Protein AF-A0A9D6YKV7-F1 (afdb_monomer)

Structure (mmCIF, N/CA/C/O backbone):
data_AF-A0A9D6YKV7-F1
#
_entry.id   AF-A0A9D6YKV7-F1
#
loop_
_atom_site.group_PDB
_atom_site.id
_atom_site.type_symbol
_atom_site.label_atom_id
_atom_site.label_alt_id
_atom_site.label_comp_id
_atom_site.label_asym_id
_atom_site.label_entity_id
_atom_site.label_seq_id
_atom_site.pdbx_PDB_ins_code
_atom_site.Cartn_x
_atom_site.Cartn_y
_atom_site.Cartn_z
_atom_site.occupancy
_atom_site.B_iso_or_equiv
_atom_site.auth_seq_id
_atom_site.auth_comp_id
_atom_site.auth_asym_id
_atom_site.auth_atom_id
_atom_site.pdbx_PDB_model_num
ATOM 1 N N . MET A 1 1 ? 13.772 15.353 -13.721 1.00 58.69 1 MET A N 1
ATOM 2 C CA . MET A 1 1 ? 14.004 13.910 -13.483 1.00 58.69 1 MET A CA 1
ATOM 3 C C . MET A 1 1 ? 13.895 13.241 -14.843 1.00 58.69 1 MET A C 1
ATOM 5 O O . MET A 1 1 ? 12.922 13.530 -15.522 1.00 58.69 1 MET A O 1
ATOM 9 N N . GLU A 1 2 ? 14.890 12.475 -15.290 1.00 83.88 2 GLU A N 1
ATOM 10 C CA . GLU A 1 2 ? 14.870 11.895 -16.644 1.00 83.88 2 GLU A CA 1
ATOM 11 C C . GLU A 1 2 ? 13.666 10.956 -16.835 1.00 83.88 2 GLU A C 1
ATOM 13 O O . GLU A 1 2 ? 13.333 10.179 -15.937 1.00 83.88 2 GLU A O 1
ATOM 18 N N . HIS A 1 3 ? 13.018 11.020 -18.001 1.00 88.12 3 HIS A N 1
ATOM 19 C CA . HIS A 1 3 ? 11.806 10.261 -18.345 1.00 88.12 3 HIS A CA 1
ATOM 20 C C . HIS A 1 3 ? 11.957 8.747 -18.089 1.00 88.12 3 HIS A C 1
ATOM 22 O O . HIS A 1 3 ? 11.082 8.103 -17.513 1.00 88.12 3 HIS A O 1
ATOM 28 N N . HIS A 1 4 ? 13.133 8.187 -18.391 1.00 91.62 4 HIS A N 1
ATOM 29 C CA . HIS A 1 4 ? 13.463 6.786 -18.110 1.00 91.62 4 HIS A CA 1
ATOM 30 C C . HIS A 1 4 ? 13.401 6.438 -16.616 1.00 91.62 4 HIS A C 1
ATOM 32 O O . HIS A 1 4 ? 12.911 5.372 -16.238 1.00 91.62 4 HIS A O 1
ATOM 38 N N . ALA A 1 5 ? 13.850 7.348 -15.746 1.00 93.38 5 ALA A N 1
ATOM 39 C CA . ALA A 1 5 ? 13.793 7.149 -14.303 1.00 93.38 5 ALA A CA 1
ATOM 40 C C . ALA A 1 5 ? 12.344 7.154 -13.795 1.00 93.38 5 ALA A C 1
ATOM 42 O O . ALA A 1 5 ? 12.012 6.395 -12.883 1.00 93.38 5 ALA A O 1
ATOM 43 N N . GLN A 1 6 ? 11.467 7.967 -14.393 1.00 95.44 6 GLN A N 1
ATOM 44 C CA . GLN A 1 6 ? 10.038 7.972 -14.068 1.00 95.44 6 GLN A CA 1
ATOM 45 C C . GLN A 1 6 ? 9.362 6.655 -14.459 1.00 95.44 6 GLN A C 1
ATOM 47 O O . GLN A 1 6 ? 8.637 6.098 -13.636 1.00 95.44 6 GLN A O 1
ATOM 52 N N . ILE A 1 7 ? 9.664 6.110 -15.640 1.00 96.94 7 ILE A N 1
ATOM 53 C CA . ILE A 1 7 ? 9.149 4.802 -16.080 1.00 96.94 7 ILE A CA 1
ATOM 54 C C . ILE A 1 7 ? 9.564 3.701 -15.091 1.00 96.94 7 ILE A C 1
ATOM 56 O O . ILE A 1 7 ? 8.722 2.934 -14.624 1.00 96.94 7 ILE A O 1
ATOM 60 N N . ALA A 1 8 ? 10.836 3.666 -14.682 1.00 95.94 8 ALA A N 1
ATOM 61 C CA . ALA A 1 8 ? 11.309 2.702 -13.687 1.00 95.94 8 ALA A CA 1
ATOM 62 C C . ALA A 1 8 ? 10.654 2.906 -12.302 1.00 95.94 8 ALA A C 1
ATOM 64 O O . ALA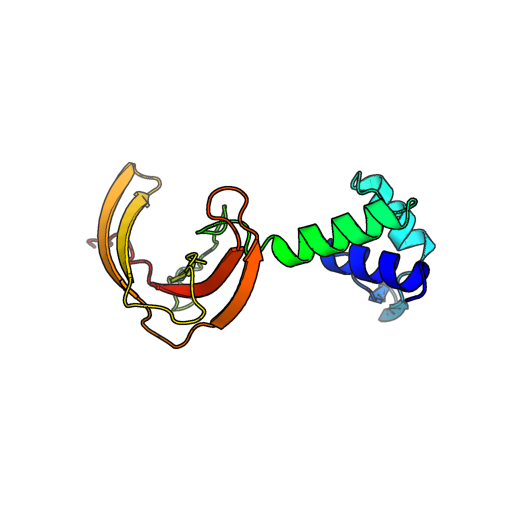 A 1 8 ? 10.339 1.942 -11.602 1.00 95.94 8 ALA A O 1
ATOM 65 N N . ILE A 1 9 ? 10.416 4.156 -11.882 1.00 96.12 9 ILE A N 1
ATOM 66 C CA . ILE A 1 9 ? 9.667 4.461 -10.651 1.00 96.12 9 ILE A CA 1
ATOM 67 C C . ILE A 1 9 ? 8.241 3.915 -10.735 1.00 96.12 9 ILE A C 1
ATOM 69 O O . ILE A 1 9 ? 7.810 3.243 -9.795 1.00 96.12 9 ILE A O 1
ATOM 73 N N . LEU A 1 10 ? 7.527 4.182 -11.831 1.00 96.31 10 LEU A N 1
ATOM 74 C CA . LEU A 1 10 ? 6.171 3.684 -12.036 1.00 96.31 10 LEU A CA 1
ATOM 75 C C . LEU A 1 10 ? 6.149 2.152 -12.037 1.00 96.31 10 LEU A C 1
ATOM 77 O O . LEU A 1 10 ? 5.341 1.560 -11.326 1.00 96.31 10 LEU A O 1
ATOM 81 N N . GLY A 1 11 ? 7.085 1.513 -12.741 1.00 96.62 11 GLY A N 1
ATOM 82 C CA . GLY A 1 11 ? 7.205 0.059 -12.771 1.00 96.62 11 GLY A CA 1
ATOM 83 C C . GLY A 1 11 ? 7.343 -0.556 -11.379 1.00 96.62 11 GLY A C 1
ATOM 84 O O . GLY A 1 11 ? 6.597 -1.471 -11.030 1.00 96.62 11 GLY A O 1
ATOM 85 N N . ARG A 1 12 ? 8.203 0.014 -10.528 1.00 95.56 12 ARG A N 1
ATOM 86 C CA . ARG A 1 12 ? 8.344 -0.429 -9.129 1.00 95.56 12 ARG A CA 1
ATOM 87 C C . ARG A 1 12 ? 7.062 -0.248 -8.317 1.00 95.56 12 ARG A C 1
ATOM 89 O O . ARG A 1 12 ? 6.705 -1.132 -7.547 1.00 95.56 12 ARG A O 1
ATOM 96 N N . LEU A 1 13 ? 6.337 0.858 -8.508 1.00 94.75 13 LEU A N 1
ATOM 97 C CA . LEU A 1 13 ? 5.027 1.078 -7.871 1.00 94.75 13 LEU A CA 1
ATOM 98 C C . LEU A 1 13 ? 3.955 0.082 -8.345 1.00 94.75 13 LEU A C 1
ATOM 100 O O . LEU A 1 13 ? 2.926 -0.073 -7.688 1.00 94.75 13 LEU A O 1
ATOM 104 N N . CYS A 1 14 ? 4.181 -0.585 -9.476 1.00 94.44 14 CYS A N 1
ATOM 105 C CA . CYS A 1 14 ? 3.329 -1.649 -9.999 1.00 94.44 14 CYS A CA 1
ATOM 106 C C . CYS A 1 14 ? 3.803 -3.052 -9.595 1.00 94.44 14 CYS A C 1
ATOM 108 O O . CYS A 1 14 ? 3.171 -4.028 -9.982 1.00 94.44 14 CYS A O 1
ATOM 110 N N . GLY A 1 15 ? 4.884 -3.164 -8.817 1.00 95.19 15 GLY A N 1
ATOM 111 C CA . GLY A 1 15 ? 5.450 -4.449 -8.404 1.00 95.19 15 GLY A CA 1
ATOM 112 C C . GLY A 1 15 ? 6.413 -5.072 -9.417 1.00 95.19 15 GLY A C 1
ATOM 113 O O . GLY A 1 15 ? 6.794 -6.226 -9.244 1.00 95.19 15 GLY A O 1
ATOM 114 N N . ILE A 1 16 ? 6.843 -4.337 -10.450 1.00 96.81 16 ILE A N 1
ATOM 115 C CA . ILE A 1 16 ? 7.908 -4.805 -11.345 1.00 96.81 16 ILE A CA 1
ATOM 116 C C . ILE A 1 16 ? 9.237 -4.721 -10.591 1.00 96.81 16 ILE A C 1
ATOM 118 O O . ILE A 1 16 ? 9.662 -3.640 -10.168 1.00 96.81 16 ILE A O 1
ATOM 122 N N . ALA A 1 17 ? 9.894 -5.867 -10.428 1.00 96.50 17 ALA A N 1
ATOM 123 C CA . ALA A 1 17 ? 11.184 -5.945 -9.762 1.00 96.50 17 ALA A CA 1
ATOM 124 C C . ALA A 1 17 ? 12.263 -5.198 -10.574 1.00 96.50 17 ALA A C 1
ATOM 126 O O . ALA A 1 17 ? 12.319 -5.347 -11.797 1.00 96.50 17 ALA A O 1
ATOM 127 N N . PRO A 1 18 ? 13.144 -4.407 -9.930 1.00 96.50 18 PRO A N 1
ATOM 128 C CA . PRO A 1 18 ? 14.233 -3.722 -10.626 1.00 96.50 18 PRO A CA 1
ATOM 129 C C . PRO A 1 18 ? 15.384 -4.646 -11.020 1.00 96.50 18 PRO A C 1
ATOM 131 O O . PRO A 1 18 ? 16.226 -4.281 -11.842 1.00 96.50 18 PRO A O 1
ATOM 134 N N . GLU A 1 19 ? 15.416 -5.830 -10.426 1.00 96.94 19 GLU A N 1
ATOM 135 C CA . GLU A 1 19 ? 16.430 -6.841 -10.629 1.00 96.94 19 GLU A CA 1
ATOM 136 C C . GLU A 1 19 ? 15.889 -8.218 -10.263 1.00 96.94 19 GLU A C 1
ATOM 138 O O . GLU A 1 19 ? 14.934 -8.338 -9.494 1.00 96.94 19 GLU A O 1
ATOM 143 N N . TYR A 1 20 ? 16.519 -9.248 -10.808 1.00 95.69 20 TYR A N 1
ATOM 144 C CA . TYR A 1 20 ? 16.193 -10.639 -10.531 1.00 95.69 20 TYR A CA 1
ATOM 145 C C . TYR A 1 20 ? 17.434 -11.517 -10.700 1.00 95.69 20 TYR A C 1
ATOM 147 O O . TYR A 1 20 ? 18.418 -11.112 -11.321 1.00 95.69 20 TYR A O 1
ATOM 155 N N . LEU A 1 21 ? 17.388 -12.718 -10.130 1.00 97.38 21 LEU A N 1
ATOM 156 C CA . LEU A 1 21 ? 18.342 -13.777 -10.439 1.00 97.38 21 LEU A CA 1
ATOM 157 C C . LEU A 1 21 ? 17.784 -14.579 -11.611 1.00 97.38 21 LEU A C 1
ATOM 159 O O . LEU A 1 21 ? 16.634 -15.017 -11.559 1.00 97.38 21 LEU A O 1
ATOM 163 N N . ASP A 1 22 ? 18.571 -14.733 -12.674 1.00 95.75 22 ASP A N 1
ATOM 164 C CA . ASP A 1 22 ? 18.207 -15.637 -13.761 1.00 95.75 22 ASP A CA 1
ATOM 165 C C . ASP A 1 22 ? 18.392 -17.109 -13.347 1.00 95.75 22 ASP A C 1
ATOM 167 O O . ASP A 1 22 ? 18.881 -17.423 -12.259 1.00 95.75 22 ASP A O 1
ATOM 171 N N . ASN A 1 23 ? 18.000 -18.033 -14.224 1.00 96.56 23 ASN A N 1
ATOM 172 C CA . ASN A 1 23 ? 18.071 -19.473 -13.952 1.00 96.56 23 ASN A CA 1
ATOM 173 C C . ASN A 1 23 ? 19.507 -19.997 -13.750 1.00 96.56 23 ASN A C 1
ATOM 175 O O . ASN A 1 23 ? 19.683 -21.143 -13.345 1.00 96.56 23 ASN A O 1
ATOM 179 N N . PHE A 1 24 ? 20.525 -19.176 -14.022 1.00 96.88 24 PHE A N 1
ATOM 180 C CA . PHE A 1 24 ? 21.936 -19.486 -13.802 1.00 96.88 24 PHE A CA 1
ATOM 181 C C . PHE A 1 24 ? 22.497 -18.786 -12.555 1.00 96.88 24 PHE A C 1
ATOM 183 O O . PHE A 1 24 ? 23.705 -18.809 -12.322 1.00 96.88 24 PHE A O 1
ATOM 190 N N . GLY A 1 25 ? 21.639 -18.150 -11.751 1.00 96.19 25 GLY A N 1
ATOM 191 C CA . GLY A 1 25 ? 22.032 -17.418 -10.550 1.00 96.19 25 GLY A CA 1
ATOM 192 C C . GLY A 1 25 ? 22.704 -16.074 -10.838 1.00 96.19 25 GLY A C 1
ATOM 193 O O . GLY A 1 25 ? 23.272 -15.471 -9.927 1.00 96.19 25 GLY A O 1
ATOM 194 N N . VAL A 1 26 ? 22.654 -15.578 -12.078 1.00 97.69 26 VAL A N 1
ATOM 195 C CA . VAL A 1 26 ? 23.237 -14.280 -12.425 1.00 97.69 26 VAL A CA 1
ATOM 196 C C . VAL A 1 26 ? 22.230 -13.179 -12.117 1.00 97.69 26 VAL A C 1
ATOM 198 O O . VAL A 1 26 ? 21.078 -13.223 -12.552 1.00 97.69 26 VAL A O 1
ATOM 201 N N . ARG A 1 27 ? 22.673 -12.150 -11.388 1.00 97.25 27 ARG A N 1
ATOM 202 C CA . ARG A 1 27 ? 21.868 -10.952 -11.124 1.00 97.25 27 ARG A CA 1
ATOM 203 C C . ARG A 1 27 ? 21.715 -10.139 -12.405 1.00 97.25 27 ARG A C 1
ATOM 205 O O . ARG A 1 27 ? 22.698 -9.723 -13.016 1.00 97.25 27 ARG A O 1
ATOM 212 N N . ARG A 1 28 ? 20.471 -9.898 -12.800 1.00 97.25 28 ARG A N 1
ATOM 213 C CA . ARG A 1 28 ? 20.090 -9.110 -13.971 1.00 97.25 28 ARG A CA 1
ATOM 214 C C . ARG A 1 28 ? 19.303 -7.892 -13.527 1.00 97.25 28 ARG A C 1
ATOM 216 O O . ARG A 1 28 ? 18.459 -7.991 -12.643 1.00 97.25 28 ARG A O 1
ATOM 223 N N . HIS A 1 29 ? 19.550 -6.761 -14.175 1.00 97.19 29 HIS A N 1
ATOM 224 C CA . HIS A 1 29 ? 18.699 -5.583 -14.051 1.00 97.19 29 HIS A CA 1
ATOM 225 C C . HIS A 1 29 ? 17.563 -5.652 -15.059 1.00 97.19 29 HIS A C 1
ATOM 227 O O . HIS A 1 29 ? 17.762 -6.109 -16.184 1.00 97.19 29 HIS A O 1
ATOM 233 N N . THR A 1 30 ? 16.393 -5.157 -14.669 1.00 96.69 30 THR A N 1
ATOM 234 C CA . THR A 1 30 ? 15.243 -5.039 -15.566 1.00 96.69 30 THR A CA 1
ATOM 235 C C . THR A 1 30 ? 15.497 -3.917 -16.577 1.00 96.69 30 THR A C 1
ATOM 237 O O . THR A 1 30 ? 15.604 -2.755 -16.172 1.00 96.69 30 THR A O 1
ATOM 240 N N . PRO A 1 31 ? 15.605 -4.221 -17.885 1.00 96.44 31 PRO A N 1
ATOM 241 C CA . PRO A 1 31 ? 15.809 -3.205 -18.913 1.00 96.44 31 PRO A CA 1
ATOM 242 C C . PRO A 1 31 ? 14.609 -2.260 -19.029 1.00 96.44 31 PRO A C 1
ATOM 244 O O . PRO A 1 31 ? 13.469 -2.653 -18.777 1.00 96.44 31 PRO A O 1
ATOM 247 N N . LEU A 1 32 ? 14.842 -1.030 -19.501 1.00 96.31 32 LEU A N 1
ATOM 248 C CA . LEU A 1 32 ? 13.771 -0.055 -19.752 1.00 96.31 32 LEU A CA 1
ATOM 249 C C . LEU A 1 32 ? 12.670 -0.624 -20.663 1.00 96.31 32 LEU A C 1
ATOM 251 O O . LEU A 1 32 ? 11.491 -0.486 -20.350 1.00 96.31 32 LEU A O 1
ATOM 255 N N . ALA A 1 33 ? 13.057 -1.322 -21.734 1.00 97.19 33 ALA A N 1
ATOM 256 C CA . ALA A 1 33 ? 12.121 -1.952 -22.664 1.00 97.19 33 ALA A CA 1
ATOM 257 C C . ALA A 1 33 ? 11.185 -2.960 -21.972 1.00 97.19 33 ALA A C 1
ATOM 259 O O . ALA A 1 33 ? 10.012 -3.065 -22.323 1.00 97.19 33 ALA A O 1
ATOM 260 N N . THR A 1 34 ? 11.668 -3.664 -20.943 1.00 97.44 34 THR A N 1
ATOM 261 C CA . THR A 1 34 ? 10.843 -4.586 -20.154 1.00 97.44 34 THR A CA 1
ATOM 262 C C . THR A 1 34 ? 9.839 -3.837 -19.285 1.00 97.44 34 THR A C 1
ATOM 264 O O . THR A 1 34 ? 8.684 -4.250 -19.217 1.00 97.44 34 THR A O 1
ATOM 267 N N . TYR A 1 35 ? 10.231 -2.719 -18.662 1.00 97.81 35 TYR A N 1
ATOM 268 C CA . TYR A 1 35 ? 9.272 -1.877 -17.939 1.00 97.81 35 TYR A CA 1
ATOM 269 C C . TYR A 1 35 ? 8.158 -1.381 -18.858 1.00 97.81 35 TYR A C 1
ATOM 271 O O . TYR A 1 35 ? 6.991 -1.506 -18.507 1.00 97.81 35 TYR A O 1
ATOM 279 N N . GLN A 1 36 ? 8.516 -0.863 -20.032 1.00 97.81 36 GLN A N 1
ATOM 280 C CA . GLN A 1 36 ? 7.567 -0.372 -21.031 1.00 97.81 36 GLN A CA 1
ATOM 281 C C . GLN A 1 36 ? 6.589 -1.472 -21.461 1.00 97.81 36 GLN A C 1
ATOM 283 O O . GLN A 1 36 ? 5.380 -1.293 -21.353 1.00 97.81 36 GLN A O 1
ATOM 288 N N . ALA A 1 37 ? 7.104 -2.645 -21.847 1.00 98.12 37 ALA A N 1
ATOM 289 C CA . ALA A 1 37 ? 6.277 -3.774 -22.268 1.00 98.12 37 ALA A CA 1
ATOM 290 C C . ALA A 1 37 ? 5.305 -4.240 -21.171 1.00 98.12 37 ALA A C 1
ATOM 292 O O . ALA A 1 37 ? 4.129 -4.477 -21.444 1.00 98.12 37 ALA A O 1
ATOM 293 N N . LEU A 1 38 ? 5.772 -4.340 -19.922 1.00 98.19 38 LEU A N 1
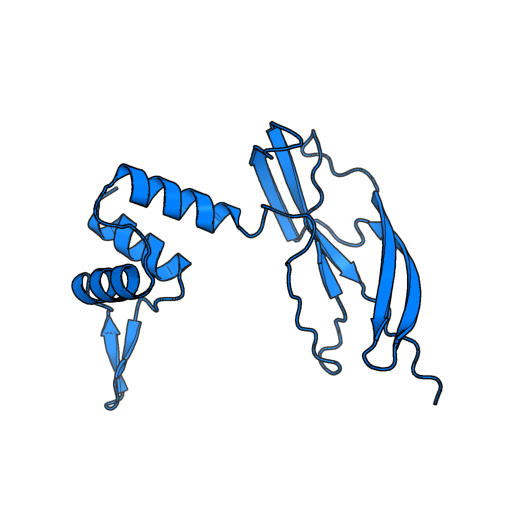ATOM 294 C CA . LEU A 1 38 ? 4.931 -4.758 -18.799 1.00 98.19 38 LEU A CA 1
ATOM 295 C C . LEU A 1 38 ? 3.900 -3.692 -18.411 1.00 98.19 38 LEU A C 1
ATOM 297 O O . LEU A 1 38 ? 2.761 -4.040 -18.112 1.00 98.19 38 LEU A O 1
ATOM 301 N N . LEU A 1 39 ? 4.261 -2.405 -18.427 1.00 97.75 39 LEU A N 1
ATOM 302 C CA . LEU A 1 39 ? 3.318 -1.311 -18.170 1.00 97.75 39 LEU A CA 1
ATOM 303 C C . LEU A 1 39 ? 2.215 -1.274 -19.234 1.00 97.75 39 LEU A C 1
ATOM 305 O O . LEU A 1 39 ? 1.039 -1.226 -18.871 1.00 97.75 39 LEU A O 1
ATOM 309 N N . THR A 1 40 ? 2.572 -1.419 -20.514 1.00 97.81 40 THR A N 1
ATOM 310 C CA . THR A 1 40 ? 1.604 -1.561 -21.611 1.00 97.81 40 THR A CA 1
ATOM 311 C C . THR A 1 40 ? 0.712 -2.788 -21.418 1.00 97.81 40 THR A C 1
ATOM 313 O O . THR A 1 40 ? -0.506 -2.675 -21.532 1.00 97.81 40 THR A O 1
ATOM 316 N N . ALA A 1 41 ? 1.276 -3.948 -21.060 1.00 98.00 41 ALA A N 1
ATOM 317 C CA . ALA A 1 41 ? 0.499 -5.166 -20.811 1.00 98.00 41 ALA A CA 1
ATOM 318 C C . ALA A 1 41 ? -0.479 -5.030 -19.628 1.00 98.00 41 ALA A C 1
ATOM 320 O O . ALA A 1 41 ? -1.548 -5.634 -19.638 1.00 98.00 41 ALA A O 1
ATOM 321 N N . MET A 1 42 ? -0.139 -4.218 -18.622 1.00 97.06 42 MET A N 1
ATOM 322 C CA . MET A 1 42 ? -1.026 -3.880 -17.503 1.00 97.06 42 MET A CA 1
ATOM 323 C C . MET A 1 42 ? -2.053 -2.783 -17.840 1.00 97.06 42 MET A C 1
ATOM 325 O O . MET A 1 42 ? -2.859 -2.437 -16.977 1.00 97.06 42 MET A O 1
ATOM 329 N N . GLY A 1 43 ? -2.018 -2.212 -19.050 1.00 96.50 43 GLY A N 1
ATOM 330 C CA . GLY A 1 43 ? -2.876 -1.095 -19.451 1.00 96.50 43 GLY A CA 1
ATOM 331 C C . GLY A 1 43 ? -2.565 0.213 -18.717 1.00 96.50 43 GLY A C 1
ATOM 332 O O . GLY A 1 43 ? -3.461 1.029 -18.517 1.00 96.50 43 GLY A O 1
ATOM 333 N N . ILE A 1 44 ? -1.322 0.400 -18.264 1.00 96.25 44 ILE A N 1
ATOM 334 C CA . ILE A 1 44 ? -0.897 1.582 -17.507 1.00 96.25 44 ILE A CA 1
ATOM 335 C C . ILE A 1 44 ? -0.197 2.556 -18.463 1.00 96.25 44 ILE A C 1
ATOM 337 O O . ILE A 1 44 ? 0.810 2.168 -19.060 1.00 96.25 44 ILE A O 1
ATOM 341 N N . PRO A 1 45 ? -0.668 3.811 -18.586 1.00 94.69 45 PRO A N 1
ATOM 342 C CA . PRO A 1 45 ? -0.063 4.786 -19.486 1.00 94.69 45 PRO A CA 1
ATOM 343 C C . PRO A 1 45 ? 1.321 5.210 -18.980 1.00 94.69 45 PRO A C 1
ATOM 345 O O . PRO A 1 45 ? 1.498 5.518 -17.796 1.00 94.69 45 PRO A O 1
ATOM 348 N N . TRP A 1 46 ? 2.309 5.238 -19.875 1.00 95.00 46 TRP A N 1
ATOM 349 C CA . TRP A 1 46 ? 3.684 5.634 -19.533 1.00 95.00 46 TRP A CA 1
ATOM 350 C C . TRP A 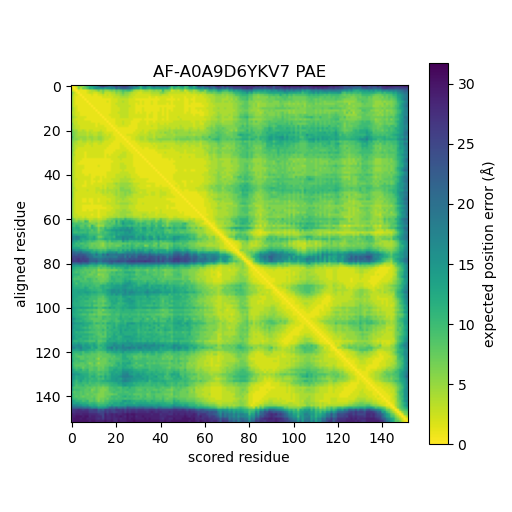1 46 ? 4.362 6.504 -20.593 1.00 95.00 46 TRP A C 1
ATOM 352 O O . TRP A 1 46 ? 5.415 7.074 -20.314 1.00 95.00 46 TRP A O 1
ATOM 362 N N . GLU A 1 47 ? 3.786 6.601 -21.790 1.00 95.25 47 GLU A N 1
ATOM 363 C CA . GLU A 1 47 ? 4.353 7.299 -22.942 1.00 95.25 47 GLU A CA 1
ATOM 364 C C . GLU A 1 47 ? 4.261 8.820 -22.803 1.00 95.25 47 GLU A C 1
ATOM 366 O O . GLU A 1 47 ? 5.197 9.531 -23.162 1.00 95.25 47 GLU A O 1
ATOM 371 N N . ASP A 1 48 ? 3.134 9.311 -22.281 1.00 94.69 48 ASP A N 1
ATOM 372 C CA . ASP A 1 48 ? 2.906 10.731 -22.024 1.00 94.69 48 ASP A CA 1
ATOM 373 C C . ASP A 1 48 ? 3.488 11.127 -20.652 1.00 94.69 48 ASP A C 1
ATOM 375 O O . ASP A 1 48 ? 3.016 10.622 -19.623 1.00 94.69 48 ASP A O 1
ATOM 379 N N . PRO A 1 49 ? 4.469 12.051 -20.591 1.00 93.38 49 PRO A N 1
ATOM 380 C CA . PRO A 1 49 ? 5.084 12.482 -19.338 1.00 93.38 49 PRO A CA 1
ATOM 381 C C . PRO A 1 49 ? 4.088 13.012 -18.297 1.00 93.38 49 PRO A C 1
ATOM 383 O O . PRO A 1 49 ? 4.295 12.815 -17.094 1.00 93.38 49 PRO A O 1
ATOM 386 N N . GLU A 1 50 ? 3.003 13.666 -18.725 1.00 91.50 50 GLU A N 1
ATOM 387 C CA . GLU A 1 50 ? 1.992 14.195 -17.804 1.00 91.50 50 GLU A CA 1
ATOM 388 C C . GLU A 1 50 ? 1.125 13.082 -17.204 1.00 91.50 50 GLU A C 1
ATOM 390 O O . GLU A 1 50 ? 0.852 13.078 -15.999 1.00 91.50 50 GLU A O 1
ATOM 395 N N . GLN A 1 51 ? 0.696 12.111 -18.015 1.00 92.81 51 GLN A N 1
ATOM 396 C CA . GLN A 1 51 ? 0.017 10.906 -17.524 1.00 92.81 51 GLN A CA 1
ATOM 397 C C . GLN A 1 51 ? 0.922 10.073 -16.618 1.00 92.81 51 GLN A C 1
ATOM 399 O O . GLN A 1 51 ? 0.493 9.682 -15.534 1.00 92.81 51 GLN A O 1
ATOM 404 N N . LEU A 1 52 ? 2.189 9.890 -16.989 1.00 94.25 52 LEU A N 1
ATOM 405 C CA . LEU A 1 52 ? 3.180 9.183 -16.180 1.00 94.25 52 LEU A CA 1
ATOM 406 C C . LEU A 1 52 ? 3.344 9.828 -14.796 1.00 94.25 52 LEU A C 1
ATOM 408 O O . LEU A 1 52 ? 3.314 9.142 -13.769 1.00 94.25 52 LEU A O 1
ATOM 412 N N . ALA A 1 53 ? 3.481 11.156 -14.741 1.00 91.56 53 ALA A N 1
ATOM 413 C CA . ALA A 1 53 ? 3.570 11.883 -13.478 1.00 91.56 53 ALA A CA 1
ATOM 414 C C . ALA A 1 53 ? 2.298 11.718 -12.626 1.00 91.56 53 ALA A C 1
ATOM 416 O O . ALA A 1 53 ? 2.398 11.501 -11.411 1.00 91.56 53 ALA A O 1
ATOM 417 N N . ARG A 1 54 ? 1.116 11.765 -13.257 1.00 90.69 54 ARG A N 1
ATOM 418 C CA . ARG A 1 54 ? -0.177 11.539 -12.592 1.00 90.69 54 ARG A CA 1
ATOM 419 C C . ARG A 1 54 ? -0.306 10.121 -12.042 1.00 90.69 54 ARG A C 1
ATOM 421 O O . ARG A 1 54 ? -0.676 9.978 -10.881 1.00 90.69 54 ARG A O 1
ATOM 428 N N . GLU A 1 55 ? 0.068 9.097 -12.801 1.00 93.31 55 GLU A N 1
ATOM 429 C CA . GLU A 1 55 ? 0.041 7.696 -12.359 1.00 93.31 55 GLU A CA 1
ATOM 430 C C . GLU A 1 55 ? 0.980 7.444 -11.174 1.00 93.31 55 GLU A C 1
ATOM 432 O O . GLU A 1 55 ? 0.601 6.816 -10.179 1.00 93.31 55 GLU A O 1
ATOM 437 N N . ILE A 1 56 ? 2.197 7.998 -11.222 1.00 93.69 56 ILE A N 1
ATOM 438 C CA . ILE A 1 56 ? 3.144 7.924 -10.102 1.00 93.69 56 ILE A CA 1
ATOM 439 C C . ILE A 1 56 ? 2.549 8.586 -8.854 1.00 93.69 56 ILE A C 1
ATOM 441 O O . ILE A 1 56 ? 2.632 8.022 -7.756 1.00 93.69 56 ILE A O 1
ATOM 445 N N . ALA A 1 57 ? 1.957 9.774 -8.998 1.00 88.50 57 ALA A N 1
ATOM 446 C CA . ALA A 1 57 ? 1.322 10.479 -7.889 1.00 88.50 57 ALA A CA 1
ATOM 447 C C . ALA A 1 57 ? 0.132 9.683 -7.329 1.00 88.50 57 ALA A C 1
ATOM 449 O O . ALA A 1 57 ? 0.072 9.445 -6.120 1.00 88.50 57 ALA A O 1
ATOM 450 N N . HIS A 1 58 ? -0.752 9.196 -8.200 1.00 87.44 58 HIS A N 1
ATOM 451 C CA . HIS A 1 58 ? -1.926 8.406 -7.844 1.00 87.44 58 HIS A CA 1
ATOM 452 C C . HIS A 1 58 ? -1.542 7.144 -7.061 1.00 87.44 58 HIS A C 1
ATOM 454 O O . HIS A 1 58 ? -2.023 6.921 -5.948 1.00 87.44 58 HIS A O 1
ATOM 460 N N . ARG A 1 59 ? -0.593 6.350 -7.568 1.00 89.25 59 ARG A N 1
ATOM 461 C CA . ARG A 1 59 ? -0.167 5.099 -6.917 1.00 89.25 59 ARG A CA 1
ATOM 462 C C . ARG A 1 59 ? 0.549 5.319 -5.589 1.00 89.25 59 ARG A C 1
ATOM 464 O O . ARG A 1 59 ? 0.374 4.525 -4.667 1.00 89.25 59 ARG A O 1
ATOM 471 N N . ARG A 1 60 ? 1.306 6.412 -5.446 1.00 87.56 60 ARG A N 1
ATOM 472 C CA . ARG A 1 60 ? 1.907 6.807 -4.156 1.00 87.56 60 ARG A CA 1
ATOM 473 C C . ARG A 1 60 ? 0.862 7.215 -3.120 1.00 87.56 60 ARG A C 1
ATOM 475 O O . ARG A 1 60 ? 1.121 7.083 -1.922 1.00 87.56 60 ARG A O 1
ATOM 482 N N . LEU A 1 61 ? -0.280 7.727 -3.573 1.00 82.81 61 LEU A N 1
ATOM 483 C CA . LEU A 1 61 ? -1.394 8.127 -2.722 1.00 82.81 61 LEU A CA 1
ATOM 484 C C . LEU A 1 61 ? -2.378 6.988 -2.452 1.00 82.81 61 LEU A C 1
ATOM 486 O O . LEU A 1 61 ? -3.061 7.061 -1.443 1.00 82.81 61 LEU A O 1
ATOM 490 N N . ARG A 1 62 ? -2.410 5.917 -3.259 1.00 80.56 62 ARG A N 1
ATOM 491 C CA . ARG A 1 62 ? -3.317 4.763 -3.084 1.00 80.56 62 ARG A CA 1
ATOM 492 C C . ARG A 1 62 ? -3.397 4.218 -1.646 1.00 80.56 62 ARG A C 1
ATOM 494 O O . ARG A 1 62 ? -4.506 3.954 -1.198 1.00 80.56 62 ARG A O 1
ATOM 501 N N . PRO A 1 63 ? -2.299 4.086 -0.870 1.00 77.31 63 PRO A N 1
ATOM 502 C CA . PRO A 1 63 ? -2.398 3.648 0.529 1.00 77.31 63 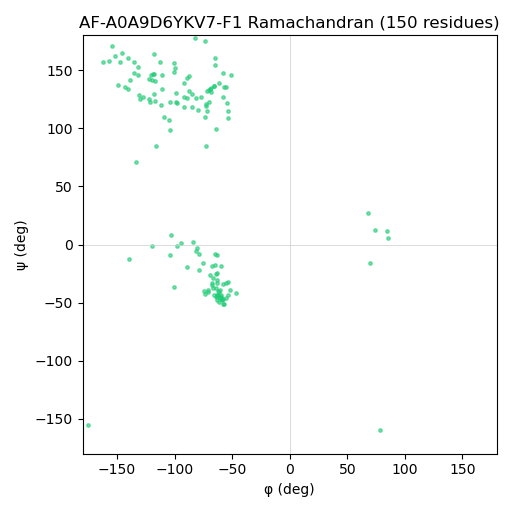PRO A CA 1
ATOM 503 C C . PRO A 1 63 ? -3.154 4.617 1.457 1.00 77.31 63 PRO A C 1
ATOM 505 O O . PRO A 1 63 ? -3.380 4.292 2.616 1.00 77.31 63 PRO A O 1
ATOM 508 N N . TRP A 1 64 ? -3.492 5.809 0.967 1.00 82.75 64 TRP A N 1
ATOM 509 C CA . TRP A 1 64 ? -4.072 6.934 1.697 1.00 82.75 64 TRP A CA 1
ATOM 510 C C . TRP A 1 64 ? -5.449 7.354 1.159 1.00 82.75 64 TRP A C 1
ATOM 512 O O . TRP A 1 64 ? -6.041 8.289 1.693 1.00 82.75 64 TRP A O 1
ATOM 522 N N . THR A 1 65 ? -5.963 6.704 0.105 1.00 80.31 65 THR A N 1
ATOM 523 C CA . THR A 1 65 ? -7.219 7.104 -0.562 1.00 80.31 65 THR A CA 1
ATOM 524 C C . THR A 1 65 ? -8.482 6.665 0.178 1.00 80.31 65 THR A C 1
ATOM 526 O O . THR A 1 65 ? -9.576 7.052 -0.216 1.00 80.31 65 THR A O 1
ATOM 529 N N . GLY A 1 66 ? -8.366 5.849 1.228 1.00 81.88 66 GLY A N 1
ATOM 530 C CA . GLY A 1 66 ? -9.510 5.320 1.967 1.00 81.88 66 GLY A CA 1
ATOM 531 C C . GLY A 1 66 ? -9.228 5.157 3.456 1.00 81.88 66 GLY A C 1
ATOM 532 O O . GLY A 1 66 ? -8.079 5.180 3.890 1.00 81.88 66 GLY A O 1
ATOM 533 N N . LEU A 1 67 ? -10.297 4.985 4.241 1.00 85.94 67 LEU A N 1
ATOM 534 C CA . LEU A 1 67 ? -10.195 4.717 5.678 1.00 85.94 67 LEU A CA 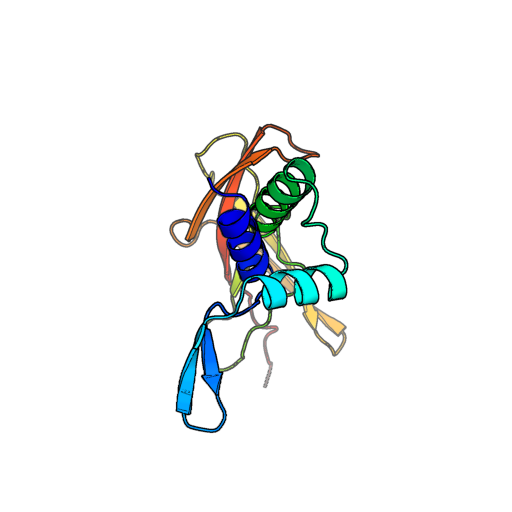1
ATOM 535 C C . LEU A 1 67 ? -9.573 3.345 5.960 1.00 85.94 67 LEU A C 1
ATOM 537 O O . LEU A 1 67 ? -8.819 3.213 6.912 1.00 85.94 67 LEU A O 1
ATOM 541 N N . VAL A 1 68 ? -9.882 2.334 5.154 1.00 83.25 68 VAL A N 1
ATOM 542 C CA . VAL A 1 68 ? -9.366 0.968 5.294 1.00 83.25 68 VAL A CA 1
ATOM 543 C C . VAL A 1 68 ? -8.865 0.473 3.945 1.00 83.25 68 VAL A C 1
ATOM 545 O O . VAL A 1 68 ? -9.367 0.891 2.899 1.00 83.25 68 VAL A O 1
ATOM 548 N N . ASN A 1 69 ? -7.895 -0.441 3.955 1.00 74.69 69 ASN A N 1
ATOM 549 C CA . ASN A 1 69 ? -7.580 -1.202 2.750 1.00 74.69 69 ASN A CA 1
ATOM 550 C C . ASN A 1 69 ? -8.780 -2.093 2.401 1.00 74.69 69 ASN A C 1
ATOM 552 O O . ASN A 1 69 ? -9.335 -2.740 3.286 1.00 74.69 69 ASN A O 1
ATOM 556 N N . GLY A 1 70 ? -9.151 -2.164 1.118 1.00 74.62 70 GLY A N 1
ATOM 557 C CA . GLY A 1 70 ? -10.290 -2.978 0.666 1.00 74.62 70 GLY A CA 1
ATOM 558 C C . GLY A 1 70 ? -10.157 -4.478 0.968 1.00 74.62 70 GLY A C 1
ATOM 559 O O . GLY A 1 70 ? -11.156 -5.185 0.992 1.00 74.62 70 GLY A O 1
ATOM 560 N N . LEU A 1 71 ? -8.938 -4.954 1.238 1.00 80.88 71 LEU A N 1
ATOM 561 C CA . LEU A 1 71 ? -8.651 -6.298 1.728 1.00 80.88 71 LEU A CA 1
ATOM 562 C C . LEU A 1 71 ? -7.487 -6.235 2.722 1.00 80.88 71 LEU A C 1
ATOM 564 O O . LEU A 1 71 ? -6.476 -5.580 2.457 1.00 80.88 71 LEU A O 1
ATOM 568 N N . THR A 1 72 ? -7.618 -6.938 3.846 1.00 79.44 72 THR A N 1
ATOM 569 C CA . THR A 1 72 ? -6.533 -7.166 4.810 1.00 79.44 72 THR A CA 1
ATOM 570 C C . THR A 1 72 ? -6.430 -8.662 5.074 1.00 79.44 72 THR A C 1
ATOM 572 O O . THR A 1 72 ? -7.428 -9.291 5.412 1.00 79.44 72 THR A O 1
ATOM 575 N N . LEU A 1 73 ? -5.231 -9.224 4.917 1.00 78.56 73 LEU A N 1
ATOM 576 C CA . LEU A 1 73 ? -4.939 -10.613 5.264 1.00 78.56 73 LEU A CA 1
ATOM 577 C C . LEU A 1 73 ? -4.267 -10.653 6.634 1.00 78.56 73 LEU A C 1
ATOM 579 O O . LEU A 1 73 ? -3.306 -9.922 6.876 1.00 78.56 73 LEU A O 1
ATOM 583 N N . VAL A 1 74 ? -4.780 -11.506 7.515 1.00 75.88 74 VAL A N 1
ATOM 584 C CA . VAL A 1 74 ? -4.286 -11.680 8.881 1.00 75.88 74 VAL A CA 1
ATOM 585 C C . VAL A 1 74 ? -4.071 -13.169 9.115 1.00 75.88 74 VAL A C 1
ATOM 587 O O . VAL A 1 74 ? -4.986 -13.964 8.914 1.00 75.88 74 VAL A O 1
ATOM 590 N N . PHE A 1 75 ? -2.862 -13.552 9.524 1.00 72.50 75 PHE A N 1
ATOM 591 C CA . PHE A 1 75 ? -2.532 -14.942 9.835 1.00 72.50 75 PHE A CA 1
ATOM 592 C C . PHE A 1 75 ? -2.777 -15.209 11.320 1.00 72.50 75 PHE A C 1
ATOM 594 O O . PHE A 1 75 ? -2.228 -14.496 12.165 1.00 72.50 75 PHE A O 1
ATOM 601 N N . SER A 1 76 ? -3.552 -16.253 11.631 1.00 66.88 76 SER A N 1
ATOM 602 C CA . SER A 1 76 ? -3.947 -16.630 13.000 1.00 66.88 76 SER A CA 1
ATOM 603 C C . SER A 1 76 ? -2.767 -16.799 13.958 1.00 66.88 76 SER A C 1
ATOM 605 O O . SER A 1 76 ? -2.878 -16.470 15.136 1.00 66.88 76 SER A O 1
ATOM 607 N N . ASP A 1 77 ? -1.625 -17.245 13.437 1.00 68.06 77 ASP A N 1
ATOM 608 C CA . ASP A 1 77 ? -0.470 -17.650 14.243 1.00 68.06 77 ASP A CA 1
ATOM 609 C C . ASP A 1 77 ? 0.587 -16.536 14.349 1.00 68.06 77 ASP A C 1
ATOM 611 O O . ASP A 1 77 ? 1.604 -16.684 15.019 1.00 68.06 77 ASP A O 1
ATOM 615 N N . SER A 1 78 ? 0.346 -15.388 13.704 1.00 60.69 78 SER A N 1
ATOM 616 C CA . SER A 1 78 ? 1.284 -14.254 13.673 1.00 60.69 78 SER A CA 1
ATOM 617 C C . SER A 1 78 ? 1.182 -13.320 14.887 1.00 60.69 78 SER A C 1
ATOM 619 O O . SER A 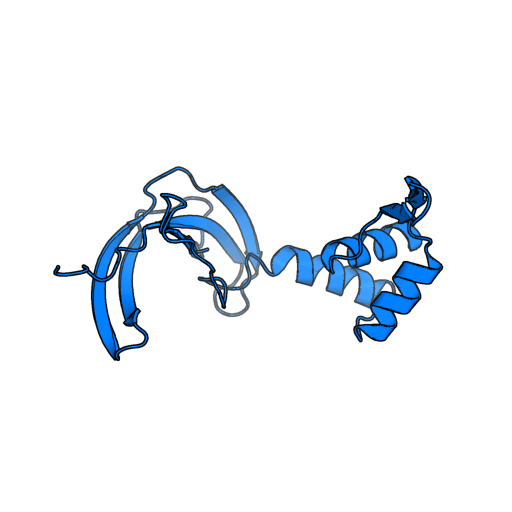1 78 ? 1.873 -12.303 14.943 1.00 60.69 78 SER A O 1
ATOM 621 N N . GLY A 1 79 ? 0.307 -13.630 15.852 1.00 57.78 79 GLY A N 1
ATOM 622 C CA . GLY A 1 79 ? 0.127 -12.885 17.106 1.00 57.78 79 GLY A CA 1
ATOM 623 C C . GLY A 1 79 ? -0.501 -11.491 16.968 1.00 57.78 79 GLY A C 1
ATOM 624 O O . GLY A 1 79 ? -0.987 -10.942 17.953 1.00 57.78 79 GLY A O 1
ATOM 625 N N . LEU A 1 80 ? -0.550 -10.917 15.764 1.00 58.81 80 LEU A N 1
ATOM 626 C CA . LEU A 1 80 ? -1.069 -9.574 15.531 1.00 58.81 80 LEU A CA 1
ATOM 627 C C . LEU A 1 80 ? -2.310 -9.603 14.636 1.00 58.81 80 LEU A C 1
ATOM 629 O O . LEU A 1 80 ? -2.243 -9.360 13.429 1.00 58.81 80 LEU A O 1
ATOM 633 N N . ASN A 1 81 ? -3.464 -9.815 15.265 1.00 77.06 81 ASN A N 1
ATOM 634 C CA . ASN A 1 81 ? -4.763 -9.559 14.655 1.00 77.06 81 ASN A CA 1
ATOM 635 C C . ASN A 1 81 ? -4.992 -8.048 14.566 1.00 77.06 81 ASN A C 1
ATOM 637 O O . ASN A 1 81 ? -5.587 -7.457 15.462 1.00 77.06 81 ASN A O 1
ATOM 641 N N . ARG A 1 82 ? -4.481 -7.399 13.515 1.00 80.75 82 ARG A N 1
ATOM 642 C CA . ARG A 1 82 ? -4.619 -5.949 13.327 1.00 80.75 82 ARG A CA 1
ATOM 643 C C . ARG A 1 82 ? -4.923 -5.570 11.887 1.00 80.75 82 ARG A C 1
ATOM 645 O O . ARG A 1 82 ? -4.363 -6.139 10.954 1.00 80.75 82 ARG A O 1
ATOM 652 N N . ALA A 1 83 ? -5.780 -4.572 11.724 1.00 84.12 83 ALA A N 1
ATOM 653 C CA . ALA A 1 83 ? -5.993 -3.872 10.469 1.00 84.12 83 ALA A CA 1
ATOM 654 C C . ALA A 1 83 ? -5.216 -2.554 10.472 1.00 84.12 83 ALA A C 1
ATOM 656 O O . ALA A 1 83 ? -5.005 -1.950 11.523 1.00 84.12 83 ALA A O 1
ATOM 657 N N . ILE A 1 84 ? -4.815 -2.089 9.289 1.00 87.50 84 ILE A N 1
ATOM 658 C CA . ILE A 1 84 ? -4.307 -0.726 9.131 1.00 87.50 84 ILE A CA 1
ATOM 659 C C . ILE A 1 84 ? -5.437 0.151 8.624 1.00 87.50 84 ILE A C 1
ATOM 661 O O . ILE A 1 84 ? -5.984 -0.099 7.546 1.00 87.50 84 ILE A O 1
ATOM 665 N N . ILE A 1 85 ? -5.743 1.191 9.390 1.00 89.19 85 ILE A N 1
ATOM 666 C CA . ILE A 1 85 ? -6.707 2.213 9.003 1.00 89.19 85 ILE A CA 1
ATOM 667 C C . ILE A 1 85 ? -5.999 3.547 8.768 1.00 89.19 85 ILE A C 1
ATOM 669 O O . ILE A 1 85 ? -4.900 3.773 9.265 1.00 89.19 85 ILE A O 1
ATOM 673 N N . SER A 1 86 ? -6.614 4.425 7.986 1.00 91.81 86 SER A N 1
ATOM 674 C CA . SER A 1 86 ? -6.097 5.746 7.635 1.00 91.81 86 SER A CA 1
ATOM 675 C C . SER A 1 86 ? -7.191 6.805 7.781 1.00 91.81 86 SER A C 1
ATOM 677 O O . SER A 1 86 ? -7.717 7.266 6.769 1.00 91.81 86 SER A O 1
ATOM 679 N N . PRO A 1 87 ? -7.623 7.171 9.004 1.00 91.00 87 PRO A N 1
ATOM 680 C CA . PRO A 1 87 ? -8.577 8.260 9.208 1.00 91.00 87 PRO A CA 1
ATOM 681 C C . PRO A 1 87 ? -8.055 9.578 8.637 1.00 91.00 87 PRO A C 1
ATOM 683 O O . PRO A 1 87 ? -6.848 9.820 8.625 1.00 91.00 87 PRO A O 1
ATOM 686 N N . TRP A 1 88 ? -8.980 10.406 8.151 1.00 92.06 88 TRP A N 1
ATOM 687 C CA . TRP A 1 88 ? -8.699 11.775 7.733 1.00 92.06 88 TRP A CA 1
ATOM 688 C C . TRP A 1 88 ? -8.929 12.731 8.902 1.00 92.06 88 TRP A C 1
ATOM 690 O O . TRP A 1 88 ? -9.917 12.589 9.624 1.00 92.06 88 TRP A O 1
ATOM 700 N N . THR A 1 89 ? -8.049 13.712 9.055 1.00 90.69 89 THR A N 1
ATOM 701 C CA . THR A 1 89 ? -8.175 14.816 10.008 1.00 90.69 89 THR A CA 1
ATOM 702 C C . THR A 1 89 ? -7.907 16.148 9.301 1.00 90.69 89 THR A C 1
ATOM 704 O O . THR A 1 89 ? -7.071 16.206 8.396 1.00 90.69 89 THR A O 1
ATOM 707 N N . PRO A 1 90 ? -8.583 17.243 9.693 1.00 91.56 90 PRO A N 1
ATOM 708 C CA . PRO A 1 90 ? -8.348 18.558 9.090 1.00 91.56 90 PRO A CA 1
ATOM 709 C C . PRO A 1 90 ? -6.970 19.127 9.459 1.00 91.56 9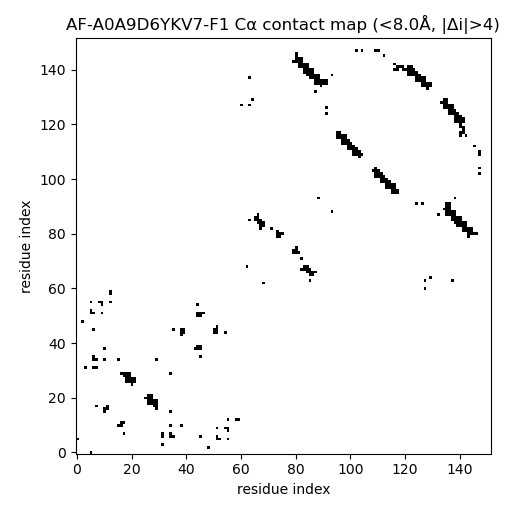0 PRO A C 1
ATOM 711 O O . PRO A 1 90 ? -6.393 19.913 8.713 1.00 91.56 90 PRO A O 1
ATOM 714 N N . THR A 1 91 ? -6.426 18.720 10.605 1.00 91.00 91 THR A N 1
ATOM 715 C CA . THR A 1 91 ? -5.118 19.137 11.117 1.00 91.00 91 THR A CA 1
ATOM 716 C C . THR A 1 91 ? -4.184 17.935 11.240 1.00 91.00 91 THR A C 1
ATOM 718 O O . THR A 1 91 ? -4.618 16.783 11.210 1.00 91.00 91 THR A O 1
ATOM 721 N N . ALA A 1 92 ? -2.881 18.200 11.365 1.00 88.25 92 ALA A N 1
ATOM 722 C CA . ALA A 1 92 ? -1.889 17.154 11.618 1.00 88.25 92 ALA A CA 1
ATOM 723 C C . ALA A 1 92 ? -2.047 16.526 13.012 1.00 88.25 92 ALA A C 1
ATOM 725 O O . ALA A 1 92 ? -1.539 15.435 13.257 1.00 88.25 92 ALA A O 1
ATOM 726 N N . ASP A 1 93 ? -2.749 17.204 13.921 1.00 88.56 93 ASP A N 1
ATOM 727 C CA . ASP A 1 93 ? -3.085 16.632 15.213 1.00 88.56 93 ASP A CA 1
ATOM 728 C C . ASP A 1 93 ? -4.151 15.545 15.047 1.00 88.56 93 ASP A C 1
ATOM 730 O O . ASP A 1 93 ? -5.151 15.726 14.345 1.00 88.56 93 ASP A O 1
ATOM 734 N N . LEU A 1 94 ? -3.910 14.397 15.673 1.00 86.75 94 LEU A N 1
ATOM 735 C CA . LEU A 1 94 ? -4.811 13.258 15.633 1.00 86.75 94 LEU A CA 1
ATOM 736 C C . LEU A 1 94 ? -5.547 13.188 16.973 1.00 86.75 94 LEU A C 1
ATOM 738 O O . LEU A 1 94 ? -4.992 12.645 17.933 1.00 86.75 94 LEU A O 1
ATOM 742 N N . PRO A 1 95 ? -6.786 13.704 17.057 1.00 88.25 95 PRO A N 1
ATOM 743 C CA . PRO A 1 95 ? -7.550 13.614 18.288 1.00 88.25 95 PRO A CA 1
ATOM 744 C C . PRO A 1 95 ? -7.873 12.148 18.606 1.00 88.25 95 PRO A C 1
ATOM 746 O O . PRO A 1 95 ? -7.881 11.310 17.697 1.00 88.25 95 PRO A O 1
ATOM 749 N N . PRO A 1 96 ? -8.213 11.826 19.865 1.00 91.50 96 PRO A N 1
ATOM 750 C CA . PRO A 1 96 ? -8.742 10.516 20.203 1.00 91.50 96 PRO A CA 1
ATOM 751 C C . PRO A 1 96 ? -9.962 10.181 19.337 1.00 91.50 96 PRO A C 1
ATOM 753 O O . PRO A 1 96 ? -10.956 10.911 19.332 1.00 91.50 96 PRO A O 1
ATOM 756 N N . LEU A 1 97 ? -9.893 9.075 18.600 1.00 90.38 97 LEU A N 1
ATOM 757 C CA . LEU A 1 97 ? -10.959 8.630 17.708 1.00 90.38 97 LEU A CA 1
ATOM 758 C C . LEU A 1 97 ? -11.704 7.467 18.349 1.00 90.38 97 LEU A C 1
ATOM 760 O O . LEU A 1 97 ? -11.109 6.427 18.622 1.00 90.38 97 LEU A O 1
ATOM 764 N N . ARG A 1 98 ? -13.017 7.612 18.533 1.00 92.19 98 ARG A N 1
ATOM 765 C CA . ARG A 1 98 ? -13.879 6.472 18.860 1.00 92.19 98 ARG A CA 1
ATOM 766 C C . ARG A 1 98 ? -14.126 5.662 17.598 1.00 92.19 98 ARG A C 1
ATOM 768 O O . ARG A 1 98 ? -14.559 6.208 16.584 1.00 92.19 98 ARG A O 1
ATOM 775 N N . VAL A 1 99 ? -13.864 4.367 17.671 1.00 89.31 99 VAL A N 1
ATOM 776 C CA . VAL A 1 99 ? -14.067 3.429 16.572 1.00 89.31 99 VAL A CA 1
ATOM 777 C C . VAL A 1 99 ? -15.096 2.402 16.998 1.00 89.31 99 VAL A C 1
ATOM 779 O O . VAL A 1 99 ? -14.959 1.788 18.048 1.00 89.31 99 VAL A O 1
ATOM 782 N N . HIS A 1 100 ? -16.102 2.196 16.155 1.00 90.38 100 HIS A N 1
ATOM 783 C CA . HIS A 1 100 ? -17.043 1.092 16.270 1.00 90.38 100 HIS A CA 1
ATOM 784 C C . HIS A 1 100 ? -16.789 0.149 15.093 1.00 90.38 100 HIS A C 1
ATOM 786 O O . HIS A 1 100 ? -16.868 0.558 13.932 1.00 90.38 100 HIS A O 1
ATOM 792 N N . GLY A 1 101 ? -16.440 -1.100 15.392 1.00 87.06 101 GLY A N 1
ATOM 793 C CA . GLY A 1 101 ? -16.248 -2.155 14.407 1.00 87.06 101 GLY A CA 1
ATOM 794 C C . GLY A 1 101 ? -17.329 -3.230 14.479 1.00 87.06 101 GLY A C 1
ATOM 795 O O . GLY A 1 101 ? -17.818 -3.578 15.553 1.00 87.06 101 GLY A O 1
ATOM 796 N N . LYS A 1 102 ? -17.671 -3.788 13.318 1.00 89.56 102 LYS A N 1
ATOM 797 C CA . LYS A 1 102 ? -18.490 -4.992 13.173 1.00 89.56 102 LYS A CA 1
ATOM 798 C C . LYS A 1 102 ? -17.778 -5.943 12.219 1.00 89.56 102 LYS A C 1
ATOM 800 O O . LYS A 1 102 ? -17.400 -5.538 11.122 1.00 89.56 102 LYS A O 1
ATOM 805 N N . ILE A 1 103 ? -17.605 -7.193 12.630 1.00 86.69 103 ILE A N 1
ATOM 806 C CA . ILE A 1 103 ? -17.070 -8.272 11.798 1.00 86.69 103 ILE A CA 1
ATOM 807 C C . ILE A 1 103 ? -18.121 -9.371 11.683 1.00 86.69 103 ILE A C 1
ATOM 809 O O . ILE A 1 103 ? -18.844 -9.650 12.640 1.00 86.69 103 ILE A O 1
ATOM 813 N N . LYS A 1 104 ? -18.219 -9.967 10.499 1.00 90.00 104 LYS A N 1
ATOM 814 C CA . LYS A 1 104 ? -19.041 -11.143 10.229 1.00 90.00 104 LYS A CA 1
ATOM 815 C C . LYS A 1 104 ? -18.120 -12.230 9.700 1.00 90.00 104 LYS A C 1
ATOM 817 O O . LYS A 1 104 ? -17.367 -11.965 8.765 1.00 90.00 104 LYS A O 1
ATOM 822 N N . ASP A 1 105 ? -18.139 -13.397 10.327 1.00 88.00 105 ASP A N 1
ATOM 823 C CA . ASP A 1 105 ? -17.333 -14.530 9.877 1.00 88.00 105 ASP A CA 1
ATOM 824 C C . ASP A 1 105 ? -18.009 -15.306 8.734 1.00 88.00 105 ASP A C 1
ATOM 826 O O . ASP A 1 105 ? -19.126 -14.994 8.308 1.00 88.00 105 ASP A O 1
ATOM 830 N N . GLU A 1 106 ? -17.318 -16.327 8.229 1.00 90.12 106 GLU A N 1
ATOM 831 C CA . GLU A 1 106 ? -17.790 -17.177 7.128 1.00 90.12 106 GLU A CA 1
ATOM 832 C C . GLU A 1 106 ? -19.049 -17.982 7.485 1.00 90.12 106 GLU A C 1
ATOM 834 O O . GLU A 1 106 ? -19.840 -18.312 6.604 1.00 90.12 106 GLU A O 1
ATOM 839 N N . THR A 1 107 ? -19.275 -18.261 8.775 1.00 92.75 107 THR A N 1
ATOM 840 C CA . THR A 1 107 ? -20.491 -18.935 9.271 1.00 92.75 107 THR A CA 1
ATOM 841 C C . THR A 1 107 ? -21.667 -17.971 9.435 1.00 92.75 107 THR A C 1
ATOM 843 O O . THR A 1 107 ? -22.792 -18.380 9.719 1.00 92.75 107 THR A O 1
ATOM 846 N N . GLY A 1 108 ? -21.418 -16.676 9.239 1.00 91.62 108 GLY A N 1
ATOM 847 C CA . GLY A 1 108 ? -22.386 -15.608 9.396 1.00 91.62 108 GLY A CA 1
ATOM 848 C C . GLY A 1 108 ? -22.522 -15.087 10.824 1.00 91.62 108 GLY A C 1
ATOM 849 O O . GLY A 1 108 ? -23.378 -14.230 11.056 1.00 91.62 108 GLY A O 1
ATOM 850 N N . ARG A 1 109 ? -21.689 -15.547 11.764 1.00 89.12 109 ARG A N 1
ATOM 851 C CA . ARG A 1 109 ? -21.671 -15.033 13.132 1.00 89.12 109 ARG A CA 1
ATOM 852 C C . ARG A 1 109 ? -21.102 -13.623 13.134 1.00 89.12 109 ARG A C 1
ATOM 854 O O . ARG A 1 109 ? -20.060 -13.345 12.544 1.00 89.12 109 ARG A O 1
ATOM 861 N N . GLU A 1 110 ? -21.795 -12.735 13.830 1.00 91.62 110 GLU A N 1
ATOM 862 C CA . GLU A 1 110 ? -21.399 -11.340 13.954 1.00 91.62 110 GLU A CA 1
ATOM 863 C C . GLU A 1 110 ? -20.704 -11.087 15.293 1.00 91.62 110 GLU A C 1
ATOM 865 O O . GLU A 1 110 ? -20.984 -11.725 16.310 1.00 91.62 110 GLU A O 1
ATOM 870 N N . SER A 1 111 ? -19.764 -10.153 15.300 1.00 85.62 111 SER A N 1
ATOM 871 C CA . SER A 1 111 ? -19.137 -9.632 16.511 1.00 85.62 111 SER A CA 1
ATOM 872 C C . SER A 1 111 ? -18.935 -8.133 16.353 1.00 85.62 111 SER A C 1
ATOM 874 O O . SER A 1 111 ? -18.489 -7.661 15.306 1.00 85.62 111 SER A O 1
ATOM 876 N N . THR A 1 112 ? -19.288 -7.382 17.387 1.00 90.00 112 THR A N 1
ATOM 877 C CA . THR A 1 112 ? -19.161 -5.925 17.435 1.00 90.00 112 THR A CA 1
ATOM 878 C C . THR A 1 112 ? -18.207 -5.534 18.546 1.00 90.00 112 THR A C 1
ATOM 880 O O . THR A 1 112 ? -18.149 -6.200 19.581 1.00 90.00 112 THR A O 1
ATOM 883 N N . TRP A 1 113 ? -17.470 -4.452 18.345 1.00 87.94 113 TRP A N 1
ATOM 884 C CA . TRP A 1 113 ? -16.610 -3.891 19.376 1.00 87.94 113 TRP A CA 1
ATOM 885 C C . TRP A 1 113 ? -16.524 -2.376 19.242 1.00 87.94 113 TRP A C 1
ATOM 887 O O . TRP A 1 113 ? -16.712 -1.816 18.160 1.00 87.94 113 TRP A O 1
ATOM 897 N N . GLU A 1 114 ? -16.195 -1.735 20.355 1.00 90.88 114 GLU A N 1
ATOM 898 C CA . GLU A 1 114 ? -15.858 -0.321 20.415 1.00 90.88 114 GLU A CA 1
ATOM 899 C C . GLU A 1 114 ? -14.448 -0.163 20.963 1.00 90.88 114 GLU A C 1
ATOM 901 O O . GLU A 1 114 ? -14.012 -0.947 21.810 1.00 90.88 114 GLU A O 1
ATOM 906 N N . ASP A 1 115 ? -13.733 0.841 20.469 1.00 88.81 115 ASP A N 1
ATOM 907 C CA . ASP A 1 115 ? -12.410 1.168 20.972 1.00 88.81 115 ASP A CA 1
ATOM 908 C C . ASP A 1 115 ? -12.032 2.638 20.759 1.00 88.81 115 ASP A C 1
ATOM 910 O O . ASP A 1 115 ? -12.738 3.386 20.072 1.00 88.81 115 ASP A O 1
ATOM 914 N N . VAL A 1 116 ? -10.918 3.060 21.362 1.00 90.69 116 VAL A N 1
ATOM 915 C CA . VAL A 1 116 ? -10.388 4.425 21.229 1.00 90.69 116 VAL A CA 1
ATOM 916 C C . VAL A 1 116 ? -8.976 4.388 20.654 1.00 90.69 116 VAL A C 1
ATOM 918 O O . VAL A 1 116 ? -8.072 3.781 21.218 1.00 90.69 116 VAL A O 1
ATOM 921 N N . LEU A 1 117 ? -8.787 5.072 19.529 1.00 89.25 117 LEU A N 1
ATOM 922 C CA . LEU A 1 117 ? -7.501 5.242 18.861 1.00 89.25 117 LEU A CA 1
ATOM 923 C C . LEU A 1 117 ? -6.875 6.608 19.167 1.00 89.25 117 LEU A C 1
ATOM 925 O O . LEU A 1 117 ? -7.611 7.561 19.414 1.00 89.25 117 LEU A O 1
ATOM 929 N N . PRO A 1 118 ? -5.542 6.737 19.047 1.00 86.25 118 PRO A N 1
ATOM 930 C CA . PRO A 1 118 ? -4.600 5.678 18.678 1.00 86.25 118 PRO A CA 1
ATOM 931 C C . PRO A 1 118 ? -4.067 4.891 19.897 1.00 86.25 118 PRO A C 1
ATOM 933 O O . PRO A 1 118 ? -3.805 5.474 20.942 1.00 86.25 118 PRO A O 1
ATOM 936 N N . PHE A 1 119 ? -3.853 3.574 19.763 1.00 79.00 119 PHE A N 1
ATOM 937 C CA . PHE A 1 119 ? -3.191 2.753 20.807 1.00 79.00 119 PHE A CA 1
ATOM 938 C C . PHE A 1 119 ? -1.670 2.891 20.824 1.00 79.00 119 PHE A C 1
ATOM 940 O O . PHE A 1 119 ? -1.010 2.569 21.808 1.00 79.00 119 PHE A O 1
ATOM 947 N N . SER A 1 120 ? -1.113 3.311 19.695 1.00 81.06 120 SER A N 1
ATOM 948 C CA . SER A 1 120 ? 0.311 3.483 19.449 1.00 81.06 120 SER A CA 1
ATOM 949 C C . SER A 1 120 ? 0.510 4.747 18.619 1.00 81.06 120 SER A C 1
ATOM 951 O O . SER A 1 120 ? -0.420 5.169 17.930 1.00 81.06 120 SER A O 1
ATOM 953 N N . PRO A 1 121 ? 1.711 5.339 18.594 1.00 87.25 121 PRO A N 1
ATOM 954 C CA . PRO A 1 121 ? 2.005 6.406 17.648 1.00 87.25 121 PRO A CA 1
ATOM 955 C C . PRO A 1 121 ? 1.631 6.003 16.208 1.00 87.25 121 PRO A C 1
ATOM 957 O O . PRO A 1 121 ? 1.764 4.822 15.856 1.00 87.25 121 PRO A O 1
ATOM 960 N N . PRO A 1 122 ? 1.163 6.945 15.366 1.00 90.06 122 PRO A N 1
ATOM 961 C CA . PRO A 1 122 ? 0.860 6.651 13.972 1.00 90.06 122 PRO A CA 1
ATOM 962 C C . PRO A 1 122 ? 2.066 6.043 13.252 1.00 90.06 122 PRO A C 1
ATOM 964 O O . PRO A 1 122 ? 3.180 6.553 13.351 1.00 90.06 122 PRO A O 1
ATOM 967 N N . LEU A 1 123 ? 1.832 4.986 12.473 1.00 89.50 123 LEU A N 1
ATOM 968 C CA . LEU A 1 123 ? 2.874 4.325 11.677 1.00 89.50 123 LEU A CA 1
ATOM 969 C C . LEU A 1 123 ? 3.449 5.258 10.609 1.00 89.50 123 LEU A C 1
ATOM 971 O O . LEU A 1 123 ? 4.607 5.149 10.218 1.00 89.50 123 LEU A O 1
ATOM 975 N N . ALA A 1 124 ? 2.599 6.136 10.088 1.00 91.44 124 ALA A N 1
ATOM 976 C CA . ALA A 1 124 ? 2.954 7.179 9.147 1.00 91.44 124 ALA A CA 1
ATOM 977 C C . ALA A 1 124 ? 1.842 8.226 9.124 1.00 91.44 124 ALA A C 1
ATOM 979 O O . ALA A 1 124 ? 0.680 7.917 9.387 1.00 91.44 124 ALA A O 1
ATOM 980 N N . GLN A 1 125 ? 2.175 9.441 8.711 1.00 91.69 125 GLN A N 1
ATOM 981 C CA . GLN A 1 125 ? 1.204 10.495 8.456 1.00 91.69 125 GLN A CA 1
ATOM 982 C C . GLN A 1 125 ? 1.535 11.189 7.141 1.00 91.69 125 GLN A C 1
ATOM 984 O O . GLN A 1 125 ? 2.703 11.285 6.753 1.00 91.69 125 GLN A O 1
ATOM 989 N N . ARG A 1 126 ? 0.505 11.659 6.436 1.00 91.50 126 ARG A N 1
ATOM 990 C CA . ARG A 1 126 ? 0.684 12.366 5.174 1.00 91.50 126 ARG A CA 1
ATOM 991 C C . ARG A 1 126 ? -0.403 13.407 4.943 1.00 91.50 126 ARG A C 1
ATOM 993 O O . ARG A 1 126 ? -1.580 13.118 5.135 1.00 91.50 126 ARG A O 1
ATOM 1000 N N . ALA A 1 127 ? -0.004 14.581 4.460 1.00 91.25 127 ALA A N 1
ATOM 1001 C CA . ALA A 1 127 ? -0.934 15.558 3.906 1.00 91.25 127 ALA A CA 1
ATOM 1002 C C . ALA A 1 127 ? -1.536 15.027 2.595 1.00 91.25 127 ALA A C 1
ATOM 1004 O O . ALA A 1 127 ? -0.812 14.550 1.712 1.00 91.25 127 ALA A O 1
ATOM 1005 N N . VAL A 1 128 ? -2.856 15.101 2.471 1.00 88.12 128 VAL A N 1
ATOM 1006 C CA . VAL A 1 128 ? -3.608 14.634 1.305 1.00 88.12 128 VAL A CA 1
ATOM 1007 C C . VAL A 1 128 ? -4.662 15.659 0.906 1.00 88.12 128 VAL A C 1
ATOM 1009 O O . VAL A 1 128 ? -5.121 16.454 1.724 1.00 88.12 128 VAL A O 1
ATOM 1012 N N . TYR A 1 129 ? -5.073 15.603 -0.355 1.00 86.06 129 TYR A N 1
ATOM 1013 C CA . TYR A 1 129 ? -6.297 16.241 -0.814 1.00 86.06 129 TYR A CA 1
ATOM 1014 C C . TYR A 1 129 ? -7.341 15.146 -1.024 1.00 86.06 129 TYR A C 1
ATOM 1016 O O . TYR A 1 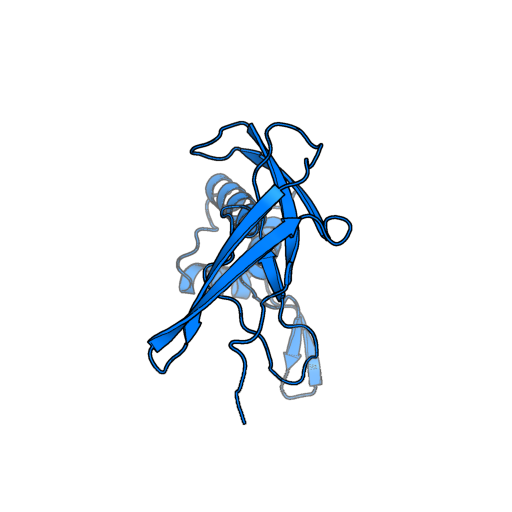129 ? -7.212 14.330 -1.938 1.00 86.06 129 TYR A O 1
ATOM 1024 N N . ASP A 1 130 ? -8.323 15.080 -0.130 1.00 82.44 130 ASP A N 1
ATOM 1025 C CA . ASP A 1 130 ? -9.425 14.134 -0.230 1.00 82.44 130 ASP A CA 1
ATOM 1026 C C . ASP A 1 130 ? -10.546 14.737 -1.084 1.00 82.44 130 ASP A C 1
ATOM 1028 O O . ASP A 1 130 ? -10.949 15.878 -0.882 1.00 82.44 130 ASP A O 1
ATOM 1032 N N . HIS A 1 131 ? -11.058 13.975 -2.046 1.00 79.31 131 HIS A N 1
ATOM 1033 C CA . HIS A 1 131 ? -12.118 14.433 -2.945 1.00 79.31 131 HIS A CA 1
ATOM 1034 C C . HIS A 1 131 ? -13.448 14.770 -2.245 1.00 79.31 131 HIS A C 1
ATOM 1036 O O . HIS A 1 131 ? -14.214 15.563 -2.785 1.00 79.31 131 HIS A O 1
ATOM 1042 N N . LEU A 1 132 ? -13.725 14.192 -1.069 1.00 82.50 132 LEU A N 1
ATOM 1043 C CA . LEU A 1 132 ? -14.941 14.462 -0.291 1.00 82.50 132 LEU A CA 1
ATOM 1044 C C . LEU A 1 132 ? -14.687 15.439 0.858 1.00 82.50 132 LEU A C 1
ATOM 1046 O O . LEU A 1 132 ? -15.555 16.246 1.176 1.00 82.50 132 LEU A O 1
ATOM 1050 N N . LEU A 1 133 ? -13.517 15.347 1.497 1.00 85.81 133 LEU A N 1
ATOM 1051 C CA . LEU A 1 133 ? -13.212 16.084 2.733 1.00 85.81 133 LEU A CA 1
ATOM 1052 C C . LEU A 1 133 ? -12.283 17.292 2.520 1.00 85.81 133 LEU A C 1
ATOM 1054 O O . LEU A 1 133 ? -12.106 18.098 3.430 1.00 85.81 133 LEU A O 1
ATOM 1058 N N . GLY A 1 134 ? -11.707 17.449 1.326 1.00 89.12 134 GLY A N 1
ATOM 1059 C CA . GLY A 1 134 ? -10.784 18.531 0.996 1.00 89.12 134 GLY A CA 1
ATOM 1060 C C . GLY A 1 134 ? -9.358 18.313 1.531 1.00 89.12 134 GLY A C 1
ATOM 1061 O O . GLY A 1 134 ? -8.936 17.174 1.774 1.00 89.12 134 GLY A O 1
ATOM 1062 N N . PRO A 1 135 ? -8.559 19.390 1.666 1.00 92.00 135 PRO A N 1
ATOM 1063 C CA . PRO A 1 135 ? -7.188 19.297 2.156 1.00 92.00 135 PRO A CA 1
ATOM 1064 C C . PRO A 1 135 ? -7.157 18.905 3.637 1.00 92.00 135 PRO A C 1
ATOM 1066 O O . PRO A 1 135 ? -7.872 19.478 4.454 1.00 92.00 135 PRO A O 1
ATOM 1069 N N . GLY A 1 136 ? -6.294 17.957 3.991 1.00 92.25 136 GLY A N 1
ATOM 1070 C CA . GLY A 1 136 ? -6.093 17.538 5.375 1.00 92.25 136 GLY A CA 1
ATOM 1071 C C . GLY A 1 136 ? -4.967 16.521 5.499 1.00 92.25 136 GLY A C 1
ATOM 1072 O O . GLY A 1 136 ? -4.071 16.451 4.654 1.00 92.25 136 GLY A O 1
ATOM 1073 N N . PHE A 1 137 ? -5.014 15.714 6.549 1.00 92.56 137 PHE A N 1
ATOM 1074 C CA . PHE A 1 137 ? -4.014 14.703 6.859 1.00 92.56 137 PHE A CA 1
ATOM 1075 C C . PHE A 1 137 ? -4.670 13.333 6.950 1.00 92.56 137 PHE A C 1
ATOM 1077 O O . PHE A 1 137 ? -5.780 13.192 7.448 1.00 92.56 137 PHE A O 1
ATOM 1084 N N . ARG A 1 138 ? -3.972 12.303 6.478 1.00 91.94 138 ARG A N 1
ATOM 1085 C CA . ARG A 1 138 ? -4.300 10.907 6.769 1.00 91.94 138 ARG A CA 1
ATOM 1086 C C . ARG A 1 138 ? -3.207 10.346 7.672 1.00 91.94 138 ARG A C 1
ATOM 1088 O O . ARG A 1 138 ? -2.023 10.536 7.387 1.00 91.94 138 ARG A O 1
ATOM 1095 N N . SER A 1 139 ? -3.599 9.645 8.729 1.00 92.31 139 SER A N 1
ATOM 1096 C CA . SER A 1 139 ? -2.681 9.010 9.687 1.00 92.31 139 SER A CA 1
ATOM 1097 C C . SER A 1 139 ? -2.870 7.500 9.645 1.00 92.31 139 SER A C 1
ATOM 1099 O O . SER A 1 139 ? -3.982 7.037 9.855 1.00 92.31 139 SER A O 1
ATOM 1101 N N . ARG A 1 140 ? -1.819 6.719 9.381 1.00 92.12 140 ARG A N 1
ATOM 1102 C CA . ARG A 1 140 ? -1.886 5.250 9.387 1.00 92.12 140 ARG A CA 1
ATOM 1103 C C . ARG A 1 140 ? -1.828 4.735 10.814 1.00 92.12 140 ARG A C 1
ATOM 1105 O O . ARG A 1 140 ? -0.805 4.889 11.478 1.00 92.12 140 ARG A O 1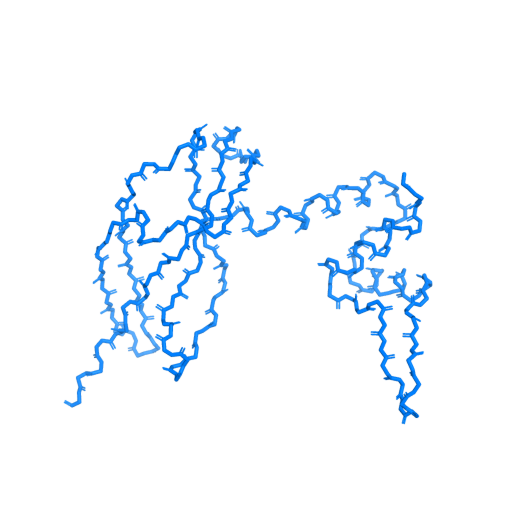
ATOM 1112 N N . LEU A 1 141 ? -2.906 4.104 11.252 1.00 91.12 141 LEU A N 1
ATOM 1113 C CA . LEU A 1 141 ? -3.080 3.588 12.603 1.00 91.12 141 LEU A CA 1
ATOM 1114 C C . LEU A 1 141 ? -3.274 2.082 12.575 1.00 91.12 141 LEU A C 1
ATOM 1116 O O . LEU A 1 141 ? -3.896 1.541 11.657 1.00 91.12 141 LEU A O 1
ATOM 1120 N N . GLU A 1 142 ? -2.774 1.422 13.611 1.00 88.94 142 GLU A N 1
ATOM 1121 C CA . GLU A 1 142 ? -3.117 0.036 13.888 1.00 88.94 142 GLU A CA 1
ATOM 1122 C C . GLU A 1 142 ? -4.465 -0.013 14.614 1.00 88.94 142 GLU A C 1
ATOM 1124 O O . GLU A 1 142 ? -4.662 0.638 15.640 1.00 88.94 142 GLU A O 1
ATOM 1129 N N . LEU A 1 143 ? -5.396 -0.788 14.063 1.00 86.94 143 LEU A N 1
ATOM 1130 C CA . LEU A 1 143 ? -6.666 -1.135 14.684 1.00 86.94 143 LEU A CA 1
ATOM 1131 C C . LEU A 1 143 ? -6.610 -2.616 15.081 1.00 86.94 143 LEU A C 1
ATOM 1133 O O . LEU A 1 143 ? -6.632 -3.474 14.193 1.00 86.94 143 LEU A O 1
ATOM 1137 N N . PRO A 1 144 ? -6.550 -2.944 16.379 1.00 82.75 144 PRO A N 1
ATOM 1138 C CA . PRO A 1 144 ? -6.677 -4.308 16.858 1.00 82.75 144 PRO A CA 1
ATOM 1139 C C . PRO A 1 144 ? -8.018 -4.897 16.416 1.00 82.75 144 PRO A C 1
ATOM 1141 O O . PRO A 1 144 ? -9.083 -4.323 16.645 1.00 82.75 144 PRO A O 1
ATOM 1144 N N . LEU A 1 145 ? -7.957 -6.058 15.778 1.00 79.44 145 LEU A N 1
ATOM 1145 C CA . LEU A 1 145 ? -9.117 -6.860 15.436 1.00 79.44 145 LEU A CA 1
ATOM 1146 C C . LEU A 1 145 ? -9.352 -7.840 16.581 1.00 79.44 145 LEU A C 1
ATOM 1148 O O . LEU A 1 145 ? -8.505 -8.679 16.896 1.00 79.44 145 LEU A O 1
ATOM 1152 N N . ARG A 1 146 ? -10.514 -7.738 17.222 1.00 72.00 146 ARG A N 1
ATOM 1153 C CA . ARG A 1 146 ? -10.940 -8.724 18.215 1.00 72.00 146 ARG A CA 1
ATOM 1154 C C . ARG A 1 146 ? -11.331 -9.986 17.444 1.00 72.00 146 ARG A C 1
ATOM 1156 O O . ARG A 1 146 ? -12.203 -9.929 16.580 1.00 72.00 146 ARG A O 1
ATOM 1163 N N . ALA A 1 147 ? -10.670 -11.110 17.720 1.00 59.66 147 ALA A N 1
ATOM 1164 C CA . ALA A 1 147 ? -11.096 -12.389 17.163 1.00 59.66 147 ALA A CA 1
ATOM 1165 C C . ALA A 1 147 ? -12.553 -12.640 17.575 1.00 59.66 147 ALA A C 1
ATOM 1167 O O . ALA A 1 147 ? -12.899 -12.436 18.743 1.00 59.66 147 ALA A O 1
ATOM 1168 N N . ALA A 1 148 ? -13.390 -13.098 16.639 1.00 51.72 148 ALA A N 1
ATOM 1169 C CA . ALA A 1 148 ? -14.668 -13.696 16.996 1.00 51.72 148 ALA A CA 1
ATOM 1170 C C . ALA A 1 148 ? -14.349 -14.809 17.996 1.00 51.72 148 ALA A C 1
ATOM 1172 O O . ALA A 1 148 ? -13.595 -15.731 17.684 1.00 51.72 148 ALA A O 1
ATOM 1173 N N . THR A 1 149 ? -14.804 -14.658 19.237 1.00 40.94 149 THR A N 1
ATOM 1174 C CA . THR A 1 149 ? -14.432 -15.540 20.340 1.00 40.94 149 THR A CA 1
ATOM 1175 C C . THR A 1 149 ? -14.721 -16.981 19.926 1.00 40.94 149 THR A C 1
ATOM 1177 O O . THR A 1 149 ? -15.891 -17.353 19.791 1.00 40.94 149 THR A O 1
ATOM 1180 N N . ARG A 1 150 ? -13.681 -17.793 19.683 1.00 37.97 150 ARG A N 1
ATOM 1181 C CA . ARG A 1 150 ? -13.829 -19.250 19.623 1.00 37.97 150 ARG A CA 1
ATOM 1182 C C . ARG A 1 150 ? -14.266 -19.667 21.021 1.00 37.97 150 ARG A C 1
ATOM 1184 O O . ARG A 1 150 ? -13.456 -19.688 21.939 1.00 37.97 150 ARG A O 1
ATOM 1191 N N . VAL A 1 151 ? -15.562 -19.893 21.187 1.00 30.92 151 VAL A N 1
ATOM 1192 C CA . VAL A 1 151 ? -16.055 -20.670 22.317 1.00 30.92 151 VAL A CA 1
ATOM 1193 C C . VAL A 1 151 ? -15.673 -22.100 21.956 1.00 30.92 151 VAL A C 1
ATOM 1195 O O . VAL A 1 151 ? -16.132 -22.603 20.930 1.00 30.92 151 VAL A O 1
ATOM 1198 N N . LEU A 1 152 ? -14.706 -22.646 22.693 1.00 33.88 152 LEU A N 1
ATOM 1199 C CA . LEU A 1 152 ? -14.373 -24.069 22.666 1.00 33.88 152 LEU A CA 1
ATOM 1200 C C . LEU A 1 152 ? -15.526 -24.873 23.269 1.00 33.88 152 LEU A C 1
ATOM 1202 O O . LEU A 1 152 ? -16.145 -24.355 24.228 1.00 33.88 152 LEU A O 1
#

Secondary structure (DSSP, 8-state):
--HHHHHHHHHHHTT--SEEE-TTS-EEE--HHHHHHHHHHTT---SSHHHHHHHHHHHHHGGGSSSB-S-----TTSS--EEEE--EESSS----EEEEEEEE-TT--EEEEEEEE-SS--SEEEEEEETTTEEEEEEEEEEEPPP-----

Nearest PDB structures (foldseek):
  6u3y-assembly1_A  TM=2.966E-01  e=7.206E-01  Staphylococcus aureus
  4p1x-assembly1_A  TM=1.861E-01  e=1.568E+00  Staphylococcus aureus subsp. aureus Mu50
  6rhw-assembly1_G  TM=1.472E-01  e=7.206E-01  Staphylococcus aureus
  6rhw-assembly1_H  TM=1.376E-01  e=6.998E+00  Staphylococcus aureus

Foldseek 3Di:
DDLLVLLVLLLVLVVNDQWDQDPVRDIDGQDSVNSVVVCVVVVQDRPDPVSSVVSSVCSVCVVQQAQFDPDDDDDPPPPAQKGKGWDWDAEPDDPWDKDWDWDADPVRDIDIDIDIDDPDAFPDKDWDQHPVPGTTMITIGIDGDDPPDPPD

Radius of gyration: 20.32 Å; Cα contacts (8 Å, |Δi|>4): 208; chains: 1; bounding box: 46×43×46 Å

Solvent-accessible surface area (backbone atoms only — not comparable to full-atom values): 9470 Å² total; per-residue (Å²): 130,62,69,69,58,52,50,54,51,42,31,45,78,72,68,47,64,68,53,48,66,47,101,83,69,47,81,41,71,59,50,69,69,56,43,52,54,52,34,54,74,70,71,46,75,64,88,50,69,68,53,29,52,49,50,44,52,49,61,72,40,53,87,63,76,41,52,53,64,97,72,82,90,70,60,90,86,69,82,59,54,57,45,64,32,22,54,77,33,77,46,90,68,79,70,82,38,80,45,80,49,77,51,67,50,96,88,64,55,72,47,74,52,74,50,69,36,74,84,57,82,61,81,44,72,43,80,44,75,41,96,89,79,41,68,26,22,31,37,33,34,76,42,78,50,79,71,74,78,79,78,127

Sequence (152 aa):
MEHHAQIAILGRLCGIAPEYLDNFGVRRHTPLATYQALLTAMGIPWEDPEQLAREIAHRRLRPWTGLVNGLTLVFSDSGLNRAIISPWTPTADLPPLRVHGKIKDETGRESTWEDVLPFSPPLAQRAVYDHLLGPGFRSRLELPLRAATRVL

pLDDT: mean 87.09, std 12.31, range [30.92, 98.19]

Mean predicted aligned error: 7.73 Å